Protein AF-A0A2W2BAQ9-F1 (afdb_monomer)

Radius of gyration: 16.25 Å; Cα contacts (8 Å, |Δi|>4): 65; chains: 1; bounding box: 25×32×48 Å

Solvent-accessible surface area (backbone atoms only — not comparable to full-atom values): 3768 Å² total; per-residue (Å²): 135,87,58,63,32,95,88,75,66,35,60,46,44,79,46,79,55,98,91,39,68,39,33,35,20,76,75,83,65,50,74,50,68,55,82,75,44,51,55,54,50,51,54,49,49,53,52,54,53,60,71,68,55,74,80,76,84,85,125

InterPro domains:
  IPR027392 Transcription factor zinc-finger [PF13453] (4-43)

Organism: NCBI:txid515350

Structure (mm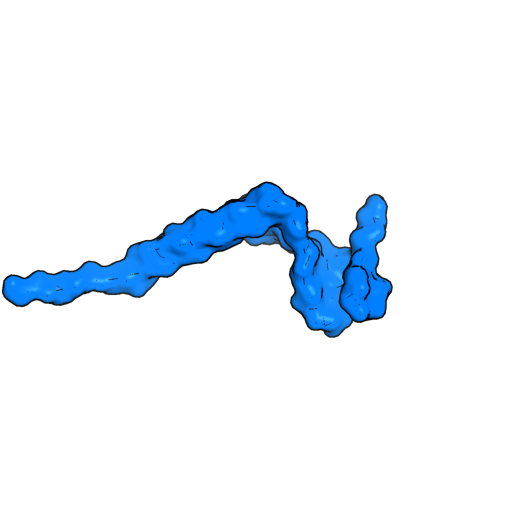CIF, N/CA/C/O backbone):
data_AF-A0A2W2BAQ9-F1
#
_entry.id   AF-A0A2W2BAQ9-F1
#
loop_
_atom_site.group_PDB
_atom_site.id
_atom_site.type_symbol
_atom_site.label_atom_id
_atom_site.label_alt_id
_atom_site.label_comp_id
_atom_site.label_asym_id
_atom_site.label_entity_id
_atom_site.label_seq_id
_atom_site.pdbx_PDB_ins_code
_atom_site.Cartn_x
_atom_site.Cartn_y
_atom_site.Cartn_z
_atom_site.occupancy
_atom_site.B_iso_or_equiv
_atom_site.auth_seq_id
_atom_site.auth_comp_id
_atom_site.auth_asym_id
_atom_site.auth_atom_id
_atom_site.pdbx_PDB_model_num
ATOM 1 N N . MET A 1 1 ? -3.821 6.182 -13.682 1.00 53.19 1 MET A N 1
ATOM 2 C CA . MET A 1 1 ? -2.441 6.240 -13.158 1.00 53.19 1 MET A CA 1
ATOM 3 C C . MET A 1 1 ? -2.021 4.815 -12.867 1.00 53.19 1 MET A C 1
ATOM 5 O O . MET A 1 1 ? -2.730 4.153 -12.129 1.00 53.19 1 MET A O 1
ATOM 9 N N . SER A 1 2 ? -0.971 4.312 -13.514 1.00 71.56 2 SER A N 1
ATOM 10 C CA . SER A 1 2 ? -0.415 2.983 -13.233 1.00 71.56 2 SER A CA 1
ATOM 11 C C . SER A 1 2 ? 0.563 3.091 -12.066 1.00 71.56 2 SER A C 1
ATOM 13 O O . SER A 1 2 ? 1.485 3.906 -12.128 1.00 71.56 2 SER A O 1
ATOM 15 N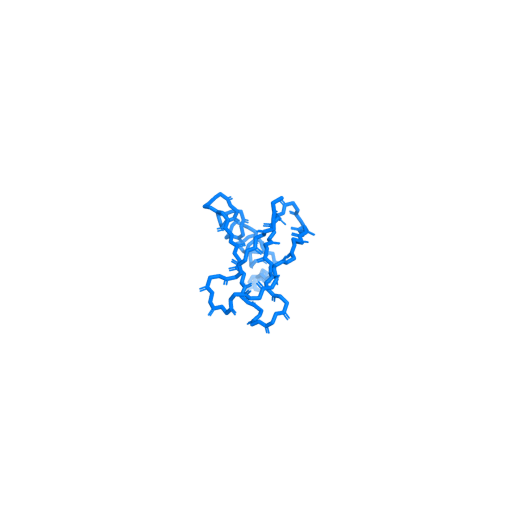 N . LEU A 1 3 ? 0.357 2.300 -11.015 1.00 86.12 3 LEU A N 1
ATOM 16 C CA . LEU A 1 3 ? 1.292 2.205 -9.899 1.00 86.12 3 LEU A CA 1
ATOM 17 C C . LEU A 1 3 ? 2.407 1.212 -10.270 1.00 86.12 3 LEU A C 1
ATOM 19 O O . LEU A 1 3 ? 2.137 0.116 -10.767 1.00 86.12 3 LEU A O 1
ATOM 23 N N . THR A 1 4 ? 3.659 1.605 -10.049 1.00 92.56 4 THR A N 1
ATOM 24 C CA . THR A 1 4 ? 4.839 0.793 -10.374 1.00 92.56 4 THR A CA 1
ATOM 25 C C . THR A 1 4 ? 5.491 0.306 -9.091 1.00 92.56 4 THR A C 1
ATOM 27 O O . THR A 1 4 ? 5.716 1.090 -8.169 1.00 92.56 4 THR A O 1
ATOM 30 N N . CYS A 1 5 ? 5.835 -0.982 -9.028 1.00 93.69 5 CYS A N 1
ATOM 31 C CA . CYS A 1 5 ? 6.412 -1.558 -7.821 1.00 93.69 5 CYS A CA 1
ATOM 32 C C . CYS A 1 5 ? 7.782 -0.930 -7.494 1.00 93.69 5 CYS A C 1
ATOM 34 O O . CYS A 1 5 ? 8.707 -1.073 -8.294 1.00 93.69 5 CYS A O 1
ATOM 36 N N . PRO A 1 6 ? 7.992 -0.347 -6.299 1.00 91.31 6 PRO A N 1
ATOM 37 C CA . PRO A 1 6 ? 9.264 0.294 -5.948 1.00 91.31 6 PRO A CA 1
ATOM 38 C C . PRO A 1 6 ? 10.422 -0.700 -5.764 1.00 91.31 6 PRO A C 1
ATOM 40 O O . PRO A 1 6 ? 11.582 -0.304 -5.724 1.00 91.31 6 PRO A O 1
ATOM 43 N N . LYS A 1 7 ? 10.124 -2.000 -5.636 1.00 92.12 7 LYS A N 1
ATOM 44 C CA . LYS A 1 7 ? 11.129 -3.054 -5.439 1.00 92.12 7 LYS A CA 1
ATOM 45 C C . LYS A 1 7 ? 11.696 -3.596 -6.753 1.00 92.12 7 LYS A C 1
ATOM 47 O O . LYS A 1 7 ? 12.872 -3.932 -6.815 1.00 92.12 7 LYS A O 1
ATOM 52 N N . CYS A 1 8 ? 10.847 -3.766 -7.765 1.00 94.75 8 CYS A N 1
ATOM 53 C CA . CYS A 1 8 ? 11.204 -4.486 -8.996 1.00 94.75 8 CYS A CA 1
ATOM 54 C C . CYS A 1 8 ? 10.752 -3.792 -10.284 1.00 94.75 8 CYS A C 1
ATOM 56 O O . CYS A 1 8 ? 11.046 -4.286 -11.362 1.00 94.75 8 CYS A O 1
ATOM 58 N N . HIS A 1 9 ? 10.054 -2.660 -10.180 1.00 94.19 9 HIS A N 1
ATOM 59 C CA . HIS A 1 9 ? 9.485 -1.905 -11.297 1.00 94.19 9 HIS A CA 1
ATOM 60 C C . HIS A 1 9 ? 8.419 -2.637 -12.132 1.00 94.19 9 HIS A C 1
ATOM 62 O O . HIS A 1 9 ? 7.987 -2.112 -13.154 1.00 94.19 9 HIS A O 1
ATOM 68 N N . GLY A 1 10 ? 7.949 -3.805 -11.685 1.00 93.56 10 GLY A N 1
ATOM 69 C CA . GLY A 1 10 ? 6.835 -4.518 -12.309 1.00 93.56 10 GLY A CA 1
ATOM 70 C C . GLY A 1 10 ? 5.475 -3.839 -12.096 1.00 93.56 10 GLY A C 1
ATOM 71 O O . GLY A 1 10 ? 5.304 -2.999 -11.202 1.00 93.56 10 GLY A O 1
ATOM 72 N N . GLU A 1 11 ? 4.492 -4.254 -12.899 1.00 94.25 11 GLU A N 1
ATOM 73 C CA . GLU A 1 11 ? 3.104 -3.779 -12.836 1.00 94.25 11 GLU A CA 1
ATOM 74 C C . GLU A 1 11 ? 2.441 -4.161 -11.502 1.00 94.25 11 GLU A C 1
ATOM 76 O O . GLU A 1 11 ? 2.554 -5.299 -11.020 1.00 94.25 11 GLU A O 1
ATOM 81 N N . MET A 1 12 ? 1.740 -3.199 -10.901 1.00 94.31 12 MET A N 1
ATOM 82 C CA . MET A 1 12 ? 0.909 -3.427 -9.722 1.00 94.31 12 MET A CA 1
ATOM 83 C C . MET A 1 12 ? -0.558 -3.566 -10.113 1.00 94.31 12 MET A C 1
ATOM 85 O O . MET A 1 12 ? -1.050 -2.868 -10.998 1.00 94.31 12 MET A O 1
ATOM 89 N N . ARG A 1 13 ? -1.251 -4.482 -9.436 1.00 93.12 13 ARG A N 1
ATOM 90 C CA . ARG A 1 13 ? -2.687 -4.706 -9.581 1.00 93.12 13 ARG A CA 1
ATOM 91 C C . ARG A 1 13 ? -3.389 -4.407 -8.273 1.00 93.12 13 ARG A C 1
ATOM 93 O O . ARG A 1 13 ? -2.989 -4.920 -7.228 1.00 93.12 13 ARG A O 1
ATOM 100 N N . GLN A 1 14 ? -4.461 -3.642 -8.379 1.00 91.38 14 GLN A N 1
ATOM 101 C CA . GLN A 1 14 ? -5.316 -3.296 -7.262 1.00 91.38 14 GLN A CA 1
ATOM 102 C C . GLN A 1 14 ? -6.291 -4.440 -6.967 1.00 91.38 14 GLN A C 1
ATOM 104 O O . GLN A 1 14 ? -6.930 -4.984 -7.873 1.00 91.38 14 GLN A O 1
ATOM 109 N N . TYR A 1 15 ? -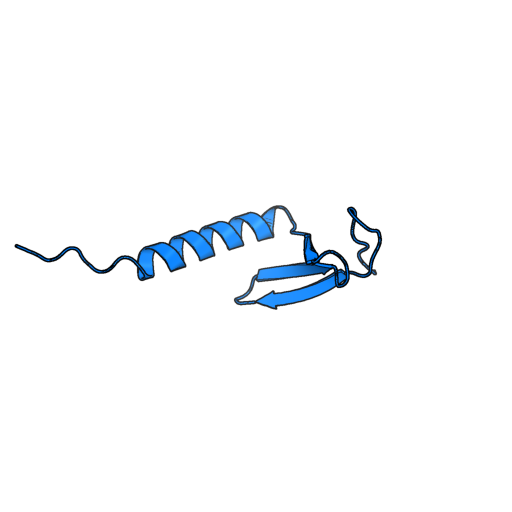6.421 -4.791 -5.694 1.00 88.31 15 TYR A N 1
ATOM 110 C CA . TYR A 1 15 ?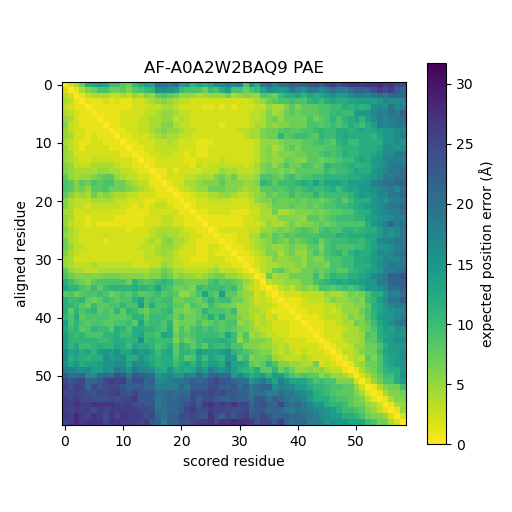 -7.376 -5.766 -5.188 1.00 88.31 15 TYR A CA 1
ATOM 111 C C . TYR A 1 15 ? -8.170 -5.153 -4.041 1.00 88.31 15 TYR A C 1
ATOM 113 O O . TYR A 1 15 ? -7.618 -4.458 -3.197 1.00 88.31 15 TYR A O 1
ATOM 121 N N . GLU A 1 16 ? -9.461 -5.462 -3.974 1.00 85.69 16 GLU A N 1
ATOM 122 C CA . GLU A 1 16 ? -10.311 -5.102 -2.842 1.00 85.69 16 GLU A CA 1
ATOM 123 C C . GLU A 1 16 ? -10.709 -6.369 -2.077 1.00 85.69 16 GLU A C 1
ATOM 125 O O . GLU A 1 16 ? -11.199 -7.354 -2.654 1.00 85.69 16 GLU A O 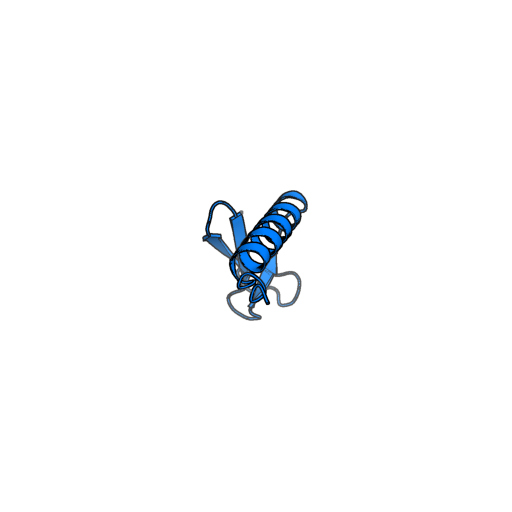1
ATOM 130 N N . ARG A 1 17 ? -10.464 -6.369 -0.765 1.00 78.56 17 ARG A N 1
ATOM 131 C CA . ARG A 1 17 ? -10.821 -7.462 0.143 1.00 78.56 17 ARG A CA 1
ATOM 132 C C . ARG A 1 17 ? -11.372 -6.889 1.438 1.00 78.56 17 ARG A C 1
ATOM 134 O O . ARG A 1 17 ? -10.683 -6.154 2.131 1.00 78.56 17 ARG A O 1
ATOM 141 N N . SER A 1 18 ? -12.614 -7.243 1.769 1.00 76.62 18 SER A N 1
ATOM 142 C CA . SER A 1 18 ? -13.259 -6.855 3.033 1.00 76.62 18 SER A CA 1
ATOM 143 C C . SER A 1 18 ? -13.222 -5.340 3.312 1.00 76.62 18 SER A C 1
ATOM 145 O O . SER A 1 18 ? -13.065 -4.927 4.455 1.00 76.62 18 SER A O 1
ATOM 147 N N . GLY A 1 19 ? -13.336 -4.510 2.266 1.00 79.12 19 GLY A N 1
ATOM 148 C CA . GLY A 1 19 ? -13.282 -3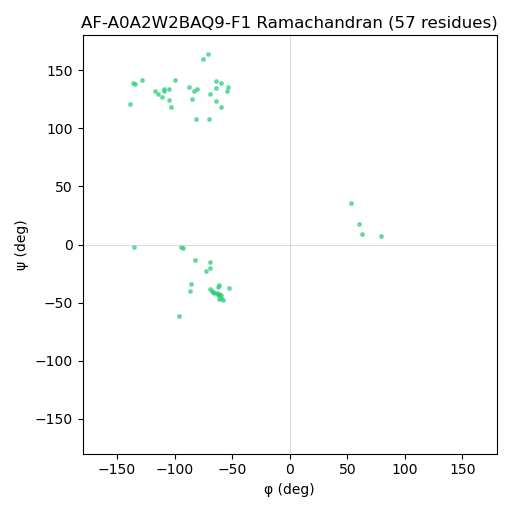.045 2.374 1.00 79.12 19 GLY A CA 1
ATOM 149 C C . GLY A 1 19 ? -11.873 -2.449 2.501 1.00 79.12 19 GLY A C 1
ATOM 150 O O . GLY A 1 19 ? -11.740 -1.245 2.728 1.00 79.12 19 GLY A O 1
ATOM 151 N N . VAL A 1 20 ? -10.830 -3.270 2.354 1.00 79.75 20 VAL A N 1
ATOM 152 C CA . VAL A 1 20 ? -9.432 -2.841 2.264 1.00 79.75 20 VAL A CA 1
ATOM 153 C C . VAL A 1 20 ? -8.988 -2.953 0.813 1.00 79.75 20 VAL A C 1
ATOM 155 O O . VAL A 1 20 ? -9.098 -4.018 0.197 1.00 79.75 20 VAL A O 1
ATOM 158 N N . VAL A 1 21 ? -8.507 -1.842 0.270 1.00 84.81 21 VAL A N 1
ATOM 159 C CA . VAL A 1 21 ? -7.851 -1.801 -1.031 1.00 84.81 21 VAL A CA 1
ATOM 160 C C . VAL A 1 21 ? -6.367 -2.092 -0.806 1.00 84.81 21 VAL A C 1
ATOM 162 O O . VAL A 1 21 ? -5.777 -1.647 0.173 1.00 84.81 21 VAL A O 1
ATOM 165 N N . ILE A 1 22 ? -5.793 -2.948 -1.649 1.00 87.56 22 ILE A N 1
ATOM 166 C CA . ILE A 1 22 ? -4.374 -3.305 -1.619 1.00 87.56 22 ILE A CA 1
ATOM 167 C C . ILE A 1 22 ? -3.833 -3.313 -3.046 1.00 87.56 22 ILE A C 1
ATOM 169 O O . ILE A 1 22 ? -4.471 -3.862 -3.946 1.00 87.56 22 ILE A O 1
ATOM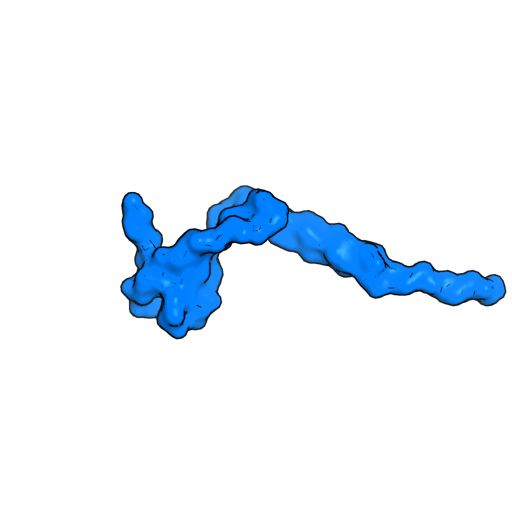 173 N N . ASP A 1 23 ? -2.629 -2.792 -3.255 1.00 90.94 23 ASP A N 1
ATOM 174 C CA . ASP A 1 23 ? -1.935 -2.916 -4.534 1.00 90.94 23 ASP A CA 1
ATOM 175 C C . ASP A 1 23 ? -0.853 -3.987 -4.436 1.00 90.94 23 ASP A C 1
ATOM 177 O O . ASP A 1 23 ? 0.097 -3.873 -3.662 1.00 90.94 23 ASP A O 1
ATOM 181 N N . GLN A 1 24 ? -0.968 -5.049 -5.231 1.00 93.12 24 GLN A N 1
ATOM 182 C CA . GLN A 1 24 ? 0.001 -6.142 -5.250 1.00 93.12 24 GLN A CA 1
ATOM 183 C C . GLN A 1 24 ? 0.731 -6.208 -6.591 1.00 93.12 24 GLN A C 1
ATOM 185 O O . GLN A 1 24 ? 0.129 -6.255 -7.663 1.00 93.12 24 GLN A O 1
ATOM 190 N N . CYS A 1 25 ? 2.059 -6.266 -6.525 1.00 94.88 25 CYS A N 1
ATOM 191 C CA . CYS A 1 25 ? 2.912 -6.468 -7.687 1.00 94.88 25 CYS A CA 1
ATOM 192 C C . CYS A 1 25 ? 2.768 -7.890 -8.246 1.00 94.88 25 CYS A C 1
ATOM 194 O O . CYS A 1 25 ? 2.936 -8.867 -7.511 1.00 94.88 25 CYS A O 1
ATOM 196 N N . GLY A 1 26 ? 2.542 -8.004 -9.557 1.00 92.56 26 GLY A N 1
ATOM 197 C CA . GLY A 1 26 ? 2.420 -9.296 -10.241 1.00 92.56 26 GLY A CA 1
ATOM 198 C C . GLY A 1 26 ? 3.724 -10.098 -10.336 1.00 92.56 26 GLY A C 1
ATOM 199 O O . GLY A 1 26 ? 3.672 -11.311 -10.505 1.00 92.56 26 GLY A O 1
ATOM 200 N N . GLU A 1 27 ? 4.882 -9.447 -10.197 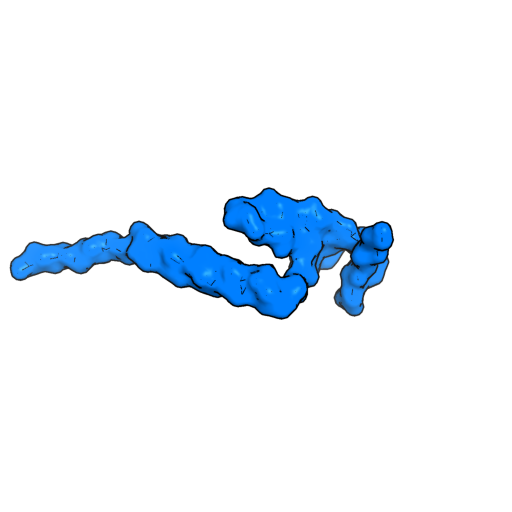1.00 93.62 27 GLU A N 1
ATOM 201 C CA . GLU A 1 27 ? 6.190 -10.098 -10.355 1.00 93.62 27 GLU A CA 1
ATOM 202 C C . GLU A 1 27 ? 6.797 -10.528 -9.019 1.00 93.62 27 GLU A C 1
ATOM 204 O O . GLU A 1 27 ? 7.014 -11.711 -8.763 1.00 93.62 27 GLU A O 1
ATOM 209 N N . CYS A 1 28 ? 7.059 -9.570 -8.126 1.00 95.06 28 CYS A N 1
ATOM 210 C CA . CYS A 1 28 ? 7.733 -9.857 -6.858 1.00 95.06 28 CYS A CA 1
ATOM 211 C C . CYS A 1 28 ? 6.775 -10.144 -5.692 1.00 95.06 28 CYS A C 1
ATOM 213 O O . CYS A 1 28 ? 7.246 -10.433 -4.589 1.00 95.06 28 CYS A O 1
ATOM 215 N N . ARG A 1 29 ? 5.456 -10.038 -5.920 1.00 92.06 29 ARG A N 1
ATOM 216 C CA . ARG A 1 29 ? 4.388 -10.163 -4.908 1.00 92.06 29 ARG A CA 1
ATOM 217 C C . ARG A 1 29 ? 4.456 -9.141 -3.764 1.00 92.06 29 ARG A C 1
ATOM 219 O O . ARG A 1 29 ? 3.841 -9.348 -2.723 1.00 92.06 29 ARG A O 1
ATOM 226 N N . GLY A 1 30 ? 5.194 -8.042 -3.938 1.00 91.12 30 GLY A N 1
ATOM 227 C CA . GLY A 1 30 ? 5.212 -6.933 -2.981 1.00 91.12 30 GLY A CA 1
ATOM 228 C C . GLY A 1 30 ? 3.844 -6.259 -2.887 1.00 91.12 30 GLY A C 1
ATOM 229 O O . GLY A 1 30 ? 3.181 -6.096 -3.911 1.00 91.12 30 GLY A O 1
ATOM 230 N N . ILE A 1 31 ? 3.443 -5.877 -1.674 1.00 90.19 31 ILE A N 1
ATOM 231 C CA . ILE A 1 31 ? 2.199 -5.148 -1.411 1.00 90.19 31 ILE A CA 1
ATOM 232 C C . ILE A 1 31 ? 2.540 -3.688 -1.109 1.00 90.19 31 ILE A C 1
ATOM 234 O O . ILE A 1 31 ? 3.471 -3.413 -0.351 1.00 90.19 31 ILE A O 1
ATOM 238 N N . PHE A 1 32 ? 1.801 -2.772 -1.723 1.00 87.00 32 PHE A N 1
ATOM 239 C CA . PHE A 1 32 ? 1.808 -1.350 -1.421 1.00 87.00 32 PHE A CA 1
ATOM 240 C C . PHE A 1 32 ? 0.484 -1.004 -0.738 1.00 87.00 32 PHE A C 1
ATOM 242 O O . PHE A 1 32 ? -0.574 -1.459 -1.172 1.00 87.00 32 PHE A O 1
ATOM 249 N N . LEU A 1 33 ? 0.580 -0.270 0.368 1.00 82.38 33 LEU A N 1
ATOM 250 C CA . LEU A 1 33 ? -0.543 0.153 1.197 1.00 82.38 33 LEU A CA 1
ATOM 251 C C . LEU A 1 33 ? -0.352 1.625 1.525 1.00 82.38 33 LEU A C 1
ATOM 253 O O . LEU A 1 33 ? 0.759 2.036 1.890 1.00 82.38 33 LEU A O 1
ATOM 257 N N . ASP A 1 34 ? -1.431 2.391 1.471 1.00 79.94 34 ASP A N 1
ATOM 258 C CA . ASP A 1 34 ? -1.434 3.740 2.012 1.00 79.94 34 ASP A CA 1
ATOM 259 C C . ASP A 1 34 ? -1.494 3.716 3.547 1.00 79.94 34 ASP A C 1
ATOM 261 O O . ASP A 1 34 ? -1.917 2.747 4.185 1.00 79.94 34 ASP A O 1
ATOM 265 N N . ARG A 1 35 ? -1.083 4.825 4.175 1.00 74.62 35 ARG A N 1
ATOM 266 C CA . ARG A 1 35 ? -0.993 4.941 5.643 1.00 74.62 35 ARG A CA 1
ATOM 267 C C . ARG A 1 35 ? -2.303 4.565 6.358 1.00 74.62 35 ARG A C 1
ATOM 269 O O . ARG A 1 35 ? -2.246 3.926 7.399 1.00 74.62 35 ARG A O 1
ATOM 276 N N . GLY A 1 36 ? -3.458 4.914 5.786 1.00 74.69 36 GLY A N 1
ATOM 277 C CA . GLY A 1 36 ? -4.776 4.596 6.355 1.00 74.69 36 GLY A CA 1
ATOM 278 C C . GLY A 1 36 ? -5.295 3.185 6.048 1.00 74.69 36 GLY A C 1
ATOM 279 O O . GLY A 1 36 ? -6.255 2.740 6.671 1.00 74.69 36 GLY A O 1
ATOM 280 N N . GLU A 1 37 ? -4.695 2.464 5.099 1.00 74.12 37 GLU A N 1
ATOM 281 C CA . GLU A 1 37 ? -5.078 1.081 4.774 1.00 74.12 37 GLU A CA 1
ATOM 282 C C . GLU A 1 37 ? -4.371 0.082 5.684 1.00 74.12 37 GLU A C 1
ATOM 284 O O . GLU A 1 37 ? -4.955 -0.928 6.078 1.00 74.12 37 GLU A O 1
ATOM 289 N N . LEU A 1 38 ? -3.135 0.399 6.073 1.00 77.50 38 LEU A N 1
ATOM 290 C CA . LEU A 1 38 ? -2.368 -0.404 7.015 1.00 77.50 38 LEU A CA 1
ATOM 291 C C . LEU A 1 38 ? -3.058 -0.493 8.388 1.00 77.50 38 LEU A C 1
ATOM 293 O O . LEU A 1 38 ? -3.134 -1.578 8.957 1.00 77.50 38 LEU A O 1
ATOM 297 N N . GLU A 1 39 ? -3.603 0.616 8.896 1.00 79.25 39 GLU A N 1
ATOM 298 C CA . GLU A 1 39 ? -4.352 0.643 10.165 1.00 79.25 39 GLU A CA 1
ATOM 299 C C . GLU A 1 39 ? -5.576 -0.285 10.118 1.00 79.25 39 GLU A C 1
ATOM 301 O O . GLU A 1 39 ? -5.739 -1.132 10.997 1.00 79.25 39 GLU A O 1
ATOM 306 N N . LYS A 1 40 ? -6.359 -0.231 9.031 1.00 76.00 40 LYS A N 1
ATOM 307 C CA . LYS A 1 40 ? -7.511 -1.127 8.820 1.00 76.00 40 LYS A CA 1
ATOM 308 C C . LYS A 1 40 ? -7.106 -2.597 8.755 1.00 76.00 40 LYS A C 1
ATOM 310 O O . LYS A 1 40 ? -7.862 -3.465 9.193 1.00 76.00 40 LYS A O 1
ATOM 315 N N . LEU A 1 41 ? -5.931 -2.892 8.197 1.00 79.12 41 LEU A N 1
ATOM 316 C CA . LEU A 1 41 ? -5.413 -4.255 8.124 1.00 79.12 41 LEU A CA 1
ATOM 317 C C . LEU A 1 41 ? -5.057 -4.793 9.518 1.00 79.12 41 LEU A C 1
ATOM 319 O O . LEU A 1 41 ? -5.395 -5.936 9.818 1.00 79.12 41 LEU A O 1
ATOM 323 N N . PHE A 1 42 ? -4.462 -3.969 10.387 1.00 80.19 42 PHE A N 1
ATOM 324 C CA . PHE A 1 42 ? -4.197 -4.337 11.783 1.00 80.19 42 PHE A CA 1
ATOM 325 C C . PHE A 1 42 ? -5.482 -4.519 12.602 1.00 80.19 42 PHE A C 1
ATOM 327 O O . PHE A 1 42 ? -5.585 -5.474 13.370 1.00 80.19 42 PHE A O 1
ATOM 334 N N . GLU A 1 43 ? -6.485 -3.654 12.425 1.00 79.62 43 GLU A N 1
ATOM 335 C CA . GLU A 1 43 ? -7.792 -3.825 13.078 1.00 79.62 43 GLU A CA 1
ATOM 336 C C . GLU A 1 43 ? -8.492 -5.111 12.619 1.00 79.62 43 GLU A C 1
ATOM 338 O O . GLU A 1 43 ? -9.047 -5.854 13.435 1.00 79.62 43 GLU A O 1
ATOM 343 N N . ALA A 1 44 ? -8.439 -5.411 11.317 1.00 75.81 44 ALA A N 1
ATOM 344 C CA . ALA A 1 44 ? -8.946 -6.666 10.783 1.00 75.81 44 ALA A CA 1
ATOM 345 C C . ALA A 1 44 ? -8.192 -7.863 11.382 1.00 75.81 44 ALA A C 1
ATOM 347 O O . ALA A 1 44 ? -8.837 -8.796 11.853 1.00 75.81 44 ALA A O 1
ATOM 348 N N . GLU A 1 45 ? -6.858 -7.833 11.436 1.00 81.19 45 GLU A N 1
ATOM 349 C CA . GLU A 1 45 ? -6.055 -8.902 12.043 1.00 81.19 45 GLU A CA 1
ATOM 350 C C . GLU A 1 45 ? -6.430 -9.134 13.516 1.00 81.19 45 GLU A C 1
ATOM 352 O O . GLU A 1 45 ? -6.703 -10.270 13.912 1.00 81.19 45 GLU A O 1
ATOM 357 N N . ALA A 1 46 ? -6.526 -8.066 14.313 1.00 78.31 46 ALA A N 1
ATOM 358 C CA . ALA A 1 46 ? -6.896 -8.147 15.724 1.00 78.31 46 ALA A CA 1
ATOM 359 C C . ALA A 1 46 ? -8.288 -8.772 15.917 1.00 78.31 46 ALA A C 1
ATOM 361 O O . ALA A 1 46 ? -8.463 -9.649 16.767 1.00 78.31 46 ALA A O 1
ATOM 362 N N . ASN A 1 47 ? -9.263 -8.380 15.091 1.00 76.62 47 ASN A N 1
ATOM 363 C CA . ASN A 1 47 ? -10.613 -8.944 15.118 1.00 76.62 47 ASN A CA 1
ATOM 364 C C . ASN A 1 47 ? -10.638 -10.423 14.708 1.00 76.62 47 ASN A C 1
ATOM 366 O O . ASN A 1 47 ? -11.321 -11.225 15.345 1.00 76.62 47 ASN A O 1
ATOM 370 N N . TRP A 1 48 ? -9.884 -10.799 13.672 1.00 76.06 48 TRP A N 1
ATOM 371 C CA . TRP A 1 48 ? -9.754 -12.193 13.242 1.00 76.06 48 TRP A CA 1
ATOM 372 C C . TRP A 1 48 ? -9.114 -13.060 14.332 1.00 76.06 48 TRP A C 1
ATOM 374 O O . TRP A 1 48 ? -9.610 -14.148 14.618 1.00 76.06 48 TRP A O 1
ATOM 384 N N . ASN A 1 49 ? -8.060 -12.575 14.986 1.00 74.06 49 ASN A N 1
ATOM 385 C CA . ASN A 1 49 ? -7.368 -13.312 16.044 1.00 74.06 49 ASN A CA 1
ATOM 386 C C . ASN A 1 49 ? -8.228 -13.441 17.320 1.00 74.06 49 ASN A C 1
ATOM 388 O O . ASN A 1 49 ? -8.290 -14.505 17.941 1.00 74.06 49 ASN A O 1
ATOM 392 N N . ALA A 1 50 ? -8.975 -12.389 17.671 1.00 69.81 50 ALA A N 1
ATOM 393 C CA . ALA A 1 50 ? -9.926 -12.419 18.782 1.00 69.81 50 ALA A CA 1
ATOM 394 C C . ALA A 1 50 ? -11.053 -13.445 18.563 1.00 69.81 50 ALA A C 1
ATOM 396 O O . ALA A 1 50 ? -11.463 -14.120 19.505 1.00 69.81 50 ALA A O 1
ATOM 397 N N . GLN A 1 51 ? -11.522 -13.611 17.322 1.00 65.19 51 GLN A N 1
ATOM 398 C CA . GLN A 1 51 ? -12.533 -14.618 16.970 1.00 65.19 51 GLN A CA 1
ATOM 399 C C . GLN A 1 51 ? -11.987 -16.055 16.966 1.00 65.19 51 GLN A C 1
ATOM 401 O O . GLN A 1 51 ? -12.760 -17.001 17.108 1.00 65.19 51 GLN A O 1
ATOM 406 N N . GLN A 1 52 ? -10.674 -16.234 16.811 1.00 62.16 52 GLN A N 1
ATOM 407 C CA . GLN A 1 52 ? -10.027 -17.548 16.728 1.00 62.16 52 GLN A CA 1
ATOM 408 C C . GLN A 1 52 ? -9.497 -18.072 18.065 1.00 62.16 52 GLN A C 1
ATOM 410 O O . GLN A 1 52 ? -9.009 -19.199 18.118 1.00 62.16 52 GLN A O 1
ATOM 415 N N . THR A 1 53 ? -9.617 -17.306 19.151 1.00 60.44 53 THR A N 1
ATOM 416 C CA . THR A 1 53 ? -9.296 -17.812 20.488 1.00 60.44 53 THR A CA 1
ATOM 417 C C . THR A 1 53 ? -10.492 -18.621 21.004 1.00 60.44 53 THR A C 1
ATOM 419 O O . THR A 1 53 ? -11.518 -18.021 21.333 1.00 60.44 53 THR A O 1
ATOM 422 N N . PRO A 1 54 ? -10.425 -19.967 21.086 1.00 66.69 54 PRO A N 1
ATOM 423 C CA . PRO A 1 54 ? -11.484 -20.724 21.738 1.00 66.69 54 PRO A CA 1
ATOM 424 C C . PRO A 1 54 ? -11.605 -20.255 23.196 1.00 66.69 54 PRO A C 1
ATOM 426 O O . PRO A 1 54 ? -10.576 -20.029 23.843 1.00 66.69 54 PRO A O 1
ATOM 429 N N . PRO A 1 55 ? -12.829 -20.094 23.735 1.00 66.56 55 PRO A N 1
ATOM 430 C CA . PRO A 1 55 ? -12.996 -19.750 25.139 1.00 66.56 55 PRO A CA 1
ATOM 431 C C . PRO A 1 55 ? -12.252 -20.780 25.992 1.00 66.56 55 PRO A C 1
ATOM 433 O O . PRO A 1 55 ? -12.363 -21.987 25.759 1.00 66.56 55 PRO A O 1
ATOM 436 N N . ALA A 1 56 ? -11.464 -20.299 26.956 1.00 68.06 56 ALA A N 1
ATOM 437 C CA . ALA A 1 56 ? -10.732 -21.168 27.864 1.00 68.06 56 ALA A CA 1
ATOM 438 C C . ALA A 1 56 ? -11.710 -22.161 28.525 1.00 68.06 56 ALA A C 1
ATOM 440 O O . ALA A 1 56 ? -12.797 -21.747 28.946 1.00 68.06 56 ALA A O 1
ATOM 441 N N . PRO A 1 57 ? -11.363 -23.458 28.614 1.00 74.12 57 PRO A N 1
ATOM 442 C CA . PRO A 1 57 ? -12.220 -24.437 29.263 1.00 74.12 57 PRO A CA 1
ATOM 443 C C . PRO A 1 57 ? -12.435 -24.022 30.721 1.00 74.12 57 PRO A C 1
ATOM 445 O O . PRO A 1 57 ? -11.486 -23.900 31.496 1.00 74.12 57 PRO A O 1
ATOM 448 N N . GLN A 1 58 ? -13.694 -23.768 31.069 1.00 74.75 58 GLN A N 1
ATOM 449 C CA . GLN A 1 58 ? -14.115 -23.415 32.419 1.00 74.75 58 GLN A CA 1
ATOM 450 C C . GLN A 1 58 ? -13.957 -24.679 33.281 1.00 74.75 58 GLN A C 1
ATOM 452 O O . GLN A 1 58 ? -14.673 -25.655 33.055 1.00 74.75 58 GLN A O 1
ATOM 457 N N . ARG A 1 59 ? -12.959 -24.705 34.175 1.00 67.81 59 ARG A N 1
ATOM 458 C CA . ARG A 1 59 ? -12.786 -25.776 35.174 1.00 67.81 59 ARG A CA 1
ATOM 459 C C . ARG A 1 59 ? -13.656 -25.528 36.392 1.00 67.81 59 ARG A C 1
ATOM 461 O O . ARG A 1 59 ? -13.745 -24.349 36.797 1.00 67.81 59 ARG A O 1
#

Foldseek 3Di:
DWDADPPPRAGWDWDDDPNAIWIAGPPPRDIDHDPVRVVVVVVVVVVVVVVPDDPDPDD

Mean predicted aligned error: 8.95 Å

pLDDT: mean 81.56, std 10.3, range [53.19, 95.06]

Secondary structure (DSSP, 8-state):
---B-TTT-PBEEEEEETTEEEEEETTT--EE--HHHHHHHHHHHHHHHHHHSPPPP--

Nearest PDB structures (foldseek):
  7aea-assembly1_I  TM=7.743E-01  e=2.589E-01  Homo sapiens
  7fjj-assembly1_I  TM=7.712E-01  e=3.781E-01  Homo sapiens
  6dfb-assembly1_A  TM=5.718E-01  e=2.589E-01  Homo sapiens
  6dfa-assembly1_A  TM=5.687E-01  e=2.937E-01  Homo sapiens
  5vmw-assembly1_A  TM=5.692E-01  e=3.129E-01  Homo sapiens

Sequence (59 aa):
MSLTCPKCHGEMRQYERSGVVIDQCGECRGIFLDRGELEK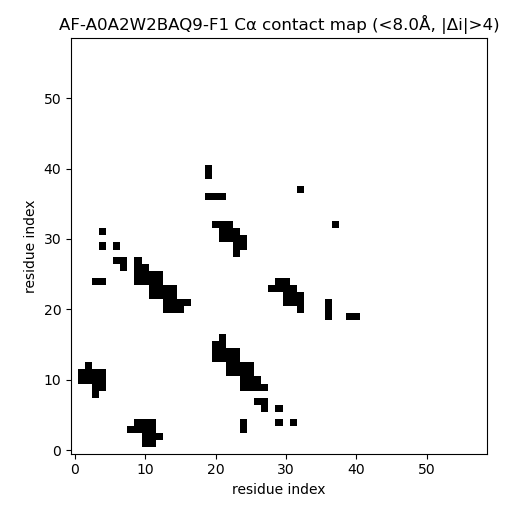LFEAEANWNAQQTPPAPQR